Protein AF-A0A9Q9HU73-F1 (afdb_monomer)

Solvent-accessible surface area (backbone atoms only — not comparable to full-atom values): 5818 Å² total; per-residue (Å²): 136,82,80,84,64,76,61,43,82,41,45,34,35,42,29,37,82,49,97,88,50,75,41,69,56,79,69,79,36,79,28,36,37,28,70,61,87,70,54,75,70,42,54,52,32,47,76,69,58,24,48,38,33,39,40,39,35,47,40,91,76,54,70,100,77,59,59,83,24,36,38,30,29,74,83,79,72,46,52,28,42,32,73,43,78,40,74,32,82,94,53,53,26,31,40,28,38,25,33,37,65,63,129

Structure (mmCIF, N/CA/C/O backbone):
data_AF-A0A9Q9HU73-F1
#
_entry.id   AF-A0A9Q9HU73-F1
#
loop_
_atom_site.group_PDB
_atom_site.id
_atom_site.type_symbol
_atom_site.label_atom_id
_atom_site.label_alt_id
_atom_site.label_comp_id
_atom_site.label_asym_id
_atom_site.label_entity_id
_atom_site.label_seq_id
_atom_site.pdbx_PDB_ins_code
_atom_site.Cartn_x
_atom_site.Cartn_y
_atom_site.Cartn_z
_atom_site.occupancy
_atom_site.B_iso_or_equiv
_atom_site.auth_seq_id
_atom_site.auth_comp_id
_atom_site.auth_asym_id
_atom_site.auth_atom_id
_atom_site.pdbx_PDB_model_num
ATOM 1 N N . MET A 1 1 ? -21.157 13.341 -14.352 1.00 37.81 1 MET A N 1
ATOM 2 C CA . MET A 1 1 ? -21.474 13.089 -12.928 1.00 37.81 1 MET A CA 1
ATOM 3 C C . MET A 1 1 ? -20.699 11.850 -12.494 1.00 37.81 1 MET A C 1
ATOM 5 O O . MET A 1 1 ? -21.163 10.740 -12.699 1.00 37.81 1 MET A O 1
ATOM 9 N N . SER A 1 2 ? -19.453 12.016 -12.040 1.00 43.31 2 SER A N 1
ATOM 10 C CA . SER A 1 2 ? -18.571 10.900 -11.680 1.00 43.31 2 SER A CA 1
ATOM 11 C C . SER A 1 2 ? -18.887 10.428 -10.261 1.00 43.31 2 SER A C 1
ATOM 13 O O . SER A 1 2 ? -18.707 11.162 -9.290 1.00 43.31 2 SER A O 1
ATOM 15 N N . GLY A 1 3 ? -19.399 9.202 -10.145 1.00 36.56 3 GLY A N 1
ATOM 16 C CA . GLY A 1 3 ? -19.616 8.550 -8.860 1.00 36.56 3 GLY A CA 1
ATOM 17 C C . GLY A 1 3 ? -18.305 8.495 -8.085 1.00 36.56 3 GLY A C 1
ATOM 18 O O . GLY A 1 3 ? -17.337 7.877 -8.528 1.00 36.56 3 GLY A O 1
ATOM 19 N N . ARG A 1 4 ? -18.270 9.166 -6.932 1.00 47.16 4 ARG A N 1
ATOM 20 C CA . ARG A 1 4 ? -17.213 9.045 -5.925 1.00 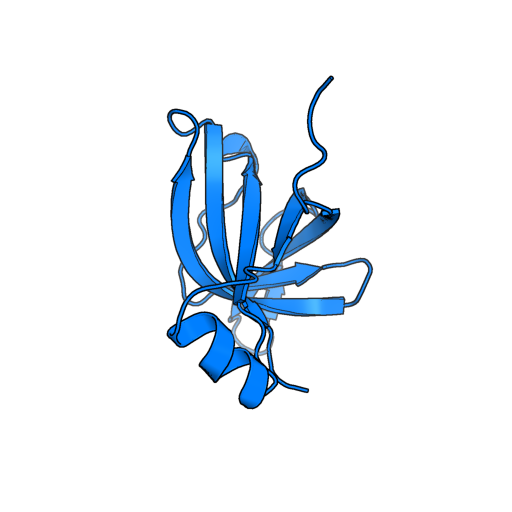47.16 4 ARG A CA 1
ATOM 21 C C . ARG A 1 4 ? -17.286 7.638 -5.318 1.00 47.16 4 ARG A C 1
ATOM 23 O O . ARG A 1 4 ? -17.778 7.459 -4.211 1.00 47.16 4 ARG A O 1
ATOM 30 N N . GLY A 1 5 ? -16.867 6.627 -6.083 1.00 50.75 5 GLY A N 1
ATOM 31 C CA . GLY A 1 5 ? -16.588 5.292 -5.554 1.00 50.75 5 GLY A CA 1
ATOM 32 C C . GLY A 1 5 ? -15.573 5.430 -4.424 1.00 50.75 5 GLY A C 1
ATOM 33 O O . GLY A 1 5 ? -14.710 6.297 -4.523 1.00 50.75 5 GLY A O 1
ATOM 34 N N . GLY A 1 6 ? -15.742 4.649 -3.353 1.00 77.38 6 GLY A N 1
ATOM 35 C CA . GLY A 1 6 ? -15.217 4.853 -1.991 1.00 77.38 6 GLY A CA 1
ATOM 36 C C . GLY A 1 6 ? -13.695 4.896 -1.800 1.00 77.38 6 GLY A C 1
ATOM 37 O O . GLY A 1 6 ? -13.173 4.196 -0.939 1.00 77.38 6 GLY A O 1
ATOM 38 N N . TRP A 1 7 ? -13.006 5.725 -2.577 1.00 85.94 7 TRP A N 1
ATOM 39 C CA . TRP A 1 7 ? -11.582 6.001 -2.527 1.00 85.94 7 TRP A CA 1
ATOM 40 C C . TRP A 1 7 ? -11.316 7.238 -1.666 1.00 85.94 7 TRP A C 1
ATOM 42 O O . TRP A 1 7 ? -11.887 8.304 -1.906 1.00 85.94 7 TRP A O 1
ATOM 52 N N . ARG A 1 8 ? -10.406 7.110 -0.702 1.00 91.12 8 ARG A N 1
ATOM 53 C CA . ARG A 1 8 ? -9.844 8.199 0.109 1.00 91.12 8 ARG A CA 1
ATOM 54 C C . ARG A 1 8 ? -8.402 8.456 -0.337 1.00 91.12 8 ARG A C 1
ATOM 56 O O . ARG A 1 8 ? -7.711 7.517 -0.715 1.00 91.12 8 ARG A O 1
ATOM 63 N N . LEU A 1 9 ? -7.950 9.708 -0.326 1.00 92.94 9 LEU A N 1
ATOM 64 C CA . LEU A 1 9 ? -6.530 10.025 -0.524 1.00 92.94 9 LEU A CA 1
ATOM 65 C C . LEU A 1 9 ? -5.771 9.819 0.787 1.00 92.94 9 LEU A C 1
ATOM 67 O O . LEU A 1 9 ? -6.270 10.219 1.837 1.00 92.94 9 LEU A O 1
ATOM 71 N N . ILE A 1 10 ? -4.585 9.222 0.709 1.00 93.19 10 ILE A N 1
ATOM 72 C CA . ILE A 1 10 ? -3.679 9.035 1.848 1.00 93.19 10 ILE A CA 1
ATOM 73 C C . ILE A 1 10 ? -2.264 9.466 1.475 1.00 93.19 10 ILE A C 1
ATOM 75 O O . ILE A 1 10 ? -1.899 9.432 0.294 1.00 93.19 10 ILE A O 1
ATOM 79 N N . SER A 1 11 ? -1.486 9.840 2.489 1.00 95.06 11 SER A N 1
ATOM 80 C CA . SER A 1 11 ? -0.036 9.982 2.367 1.00 95.06 11 SER A CA 1
ATOM 81 C C . SER A 1 11 ? 0.586 8.641 2.733 1.00 95.06 11 SER A C 1
ATOM 83 O O . SER A 1 11 ? 0.493 8.223 3.880 1.00 95.06 11 SER A O 1
ATOM 85 N N . CYS A 1 12 ? 1.131 7.924 1.758 1.00 93.25 12 CYS A N 1
ATOM 86 C CA . CYS A 1 12 ? 1.617 6.558 1.923 1.00 93.25 12 CYS A CA 1
ATOM 87 C C . CYS A 1 12 ? 3.151 6.522 1.945 1.00 93.25 12 CYS A C 1
ATOM 89 O O . CYS A 1 12 ? 3.799 7.028 1.026 1.00 93.25 12 CYS A O 1
ATOM 91 N N . GLY A 1 13 ? 3.717 5.881 2.968 1.00 94.75 13 GLY A N 1
ATOM 92 C CA . GLY A 1 13 ? 5.122 5.475 3.009 1.00 94.75 13 GLY A CA 1
ATOM 93 C C . GLY A 1 13 ? 5.258 3.975 2.762 1.00 94.75 13 GLY A C 1
ATOM 94 O O . GLY A 1 13 ? 4.478 3.187 3.296 1.00 94.75 13 GLY A O 1
ATOM 95 N N . PHE A 1 14 ? 6.237 3.580 1.950 1.00 94.19 14 PHE A N 1
ATOM 96 C CA . PHE A 1 14 ? 6.562 2.175 1.701 1.00 94.19 14 PHE A CA 1
ATOM 97 C C . PHE A 1 14 ? 7.702 1.755 2.619 1.00 94.19 14 PHE A C 1
ATOM 99 O O . PHE A 1 14 ? 8.787 2.328 2.553 1.00 94.19 14 PHE A O 1
ATOM 106 N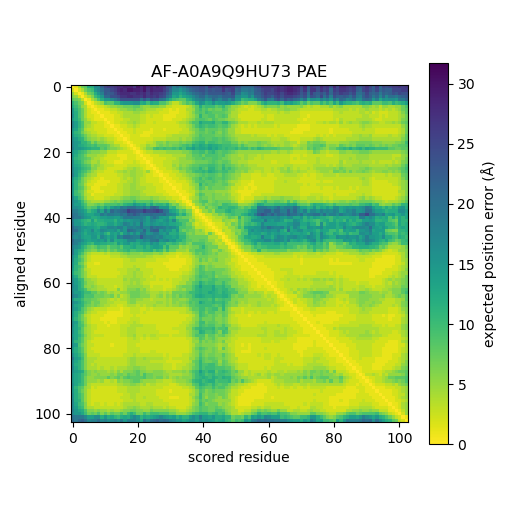 N . LEU A 1 15 ? 7.444 0.769 3.470 1.00 93.94 15 LEU A N 1
ATOM 107 C CA . LEU A 1 15 ? 8.363 0.313 4.501 1.00 93.94 15 LEU A CA 1
ATOM 108 C C . LEU A 1 15 ? 8.840 -1.105 4.186 1.00 93.94 15 LEU A C 1
ATOM 110 O O . LEU A 1 15 ? 8.025 -1.990 3.909 1.00 93.94 15 LEU A O 1
ATOM 114 N N . PHE A 1 16 ? 10.146 -1.322 4.274 1.00 93.50 16 PHE A N 1
ATOM 115 C CA . PHE A 1 16 ? 10.782 -2.630 4.164 1.00 93.50 16 PHE A CA 1
ATOM 116 C C . PHE A 1 16 ? 11.409 -3.034 5.494 1.00 93.50 16 PHE A C 1
ATOM 118 O O . PHE A 1 16 ? 11.748 -2.178 6.309 1.00 93.50 16 PHE A O 1
ATOM 125 N N . GLU A 1 17 ? 11.545 -4.336 5.717 1.00 92.06 17 GLU A N 1
ATOM 126 C CA . GLU A 1 17 ? 12.182 -4.874 6.915 1.00 92.06 17 GLU A CA 1
ATOM 127 C C . GLU A 1 17 ? 13.698 -4.632 6.838 1.00 92.06 17 GLU A C 1
ATOM 129 O O . GLU A 1 17 ? 14.371 -5.139 5.936 1.00 92.06 17 GLU A O 1
ATOM 134 N N . GLY A 1 18 ? 14.211 -3.776 7.726 1.00 89.88 18 GLY A N 1
ATOM 135 C CA . GLY A 1 18 ? 15.641 -3.553 7.926 1.00 89.88 18 GLY A CA 1
ATOM 136 C C . GLY A 1 18 ? 16.221 -4.496 8.983 1.00 89.88 18 GLY A C 1
ATOM 137 O O . GLY A 1 18 ? 15.536 -5.390 9.466 1.00 89.88 18 GLY A O 1
ATOM 138 N N . GLU A 1 19 ? 17.490 -4.292 9.343 1.00 87.62 19 GLU A N 1
ATOM 139 C CA . GLU A 1 19 ? 18.200 -5.150 10.311 1.00 87.62 19 GLU A CA 1
ATOM 140 C C . GLU A 1 19 ? 17.594 -5.079 11.723 1.00 87.62 19 GLU A C 1
ATOM 142 O O 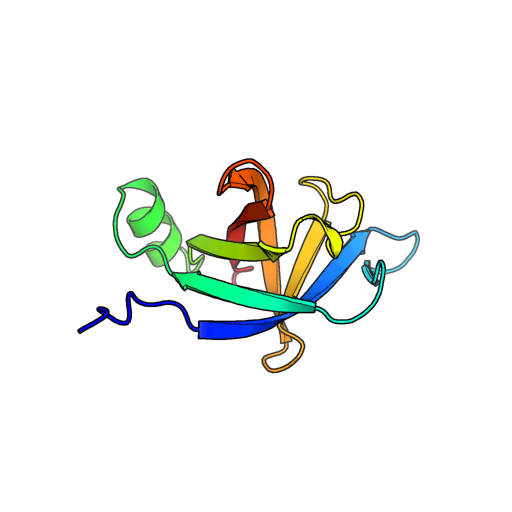. GLU A 1 19 ? 17.407 -6.114 12.357 1.00 87.62 19 GLU A O 1
ATOM 147 N N . ASP A 1 20 ? 17.215 -3.877 12.170 1.00 90.25 20 ASP A N 1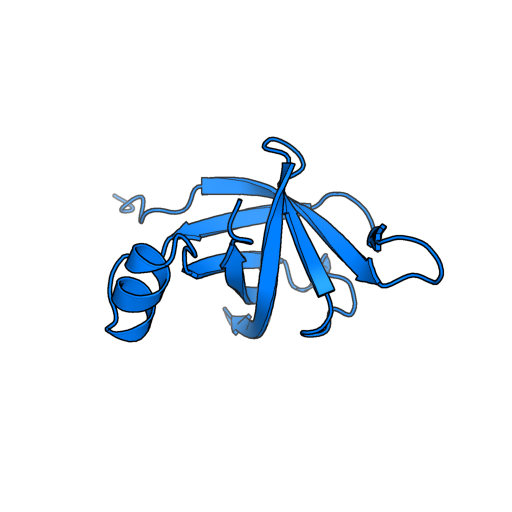
ATOM 148 C CA . ASP A 1 20 ? 16.668 -3.644 13.515 1.00 90.25 20 ASP A CA 1
ATOM 149 C C . ASP A 1 20 ? 15.236 -3.081 13.513 1.00 90.25 20 ASP A C 1
ATOM 151 O O . ASP A 1 20 ? 14.515 -3.208 14.502 1.00 90.25 20 ASP A O 1
ATOM 155 N N . ASP A 1 21 ? 14.818 -2.430 12.421 1.00 92.19 21 ASP A N 1
ATOM 156 C CA . ASP A 1 21 ? 13.507 -1.781 12.314 1.00 92.19 21 ASP A CA 1
ATOM 157 C C . ASP A 1 21 ? 13.061 -1.625 10.853 1.00 92.19 21 ASP A C 1
ATOM 159 O O . ASP A 1 21 ? 13.860 -1.691 9.914 1.00 92.19 21 ASP A O 1
ATOM 163 N N . TRP A 1 22 ? 11.772 -1.363 10.664 1.00 92.12 22 TRP A N 1
ATOM 164 C CA . TRP A 1 22 ? 11.170 -1.050 9.379 1.00 92.12 22 TRP A CA 1
ATOM 165 C C . TRP A 1 22 ? 11.647 0.298 8.849 1.00 92.12 22 TRP A C 1
ATOM 167 O O . TRP A 1 22 ? 11.377 1.351 9.422 1.00 92.12 22 TRP A O 1
ATOM 177 N N . GLN A 1 23 ? 12.292 0.270 7.690 1.00 92.88 23 GLN A N 1
ATOM 178 C CA . GLN A 1 23 ? 12.851 1.453 7.051 1.00 92.88 23 GLN A CA 1
ATOM 179 C C . GLN A 1 23 ? 11.985 1.899 5.880 1.00 92.88 23 GLN A C 1
ATOM 181 O O . GLN A 1 23 ? 11.462 1.084 5.120 1.00 92.88 23 GLN A O 1
ATOM 186 N N . GLN A 1 24 ? 11.840 3.212 5.709 1.00 92.56 24 GLN A N 1
ATOM 187 C CA . GLN A 1 24 ? 11.106 3.767 4.578 1.00 92.56 24 GLN A CA 1
ATOM 188 C C . GLN A 1 24 ? 11.979 3.795 3.328 1.00 92.56 24 GLN A C 1
ATOM 190 O O . GLN A 1 24 ? 13.056 4.389 3.318 1.00 92.56 24 GLN A O 1
ATOM 195 N N . GLN A 1 25 ? 11.468 3.218 2.242 1.00 92.00 25 GLN A N 1
ATOM 196 C CA . GLN A 1 25 ? 12.048 3.383 0.919 1.00 92.00 25 GLN A CA 1
ATOM 197 C C . GLN A 1 25 ? 11.369 4.542 0.184 1.00 92.00 25 GLN A C 1
ATOM 199 O O . GLN A 1 25 ? 10.177 4.495 -0.124 1.00 92.00 25 GLN A O 1
ATOM 204 N N . GLY A 1 26 ? 12.165 5.539 -0.200 1.00 88.31 26 GLY A N 1
ATOM 205 C CA . GLY A 1 26 ? 11.688 6.698 -0.953 1.00 88.31 26 GLY A CA 1
ATOM 206 C C . GLY A 1 26 ? 10.934 7.720 -0.096 1.00 88.31 26 GLY A C 1
ATOM 207 O O . GLY A 1 26 ? 10.940 7.668 1.131 1.00 88.31 26 GLY A O 1
ATOM 208 N N . GLY A 1 27 ? 10.321 8.701 -0.757 1.00 89.75 27 GLY A N 1
ATOM 209 C CA . GLY A 1 27 ? 9.533 9.741 -0.092 1.00 89.75 27 GLY A CA 1
ATOM 210 C C . GLY A 1 27 ? 8.075 9.343 0.123 1.00 89.75 27 GLY A C 1
ATOM 211 O O . GLY A 1 27 ? 7.618 8.313 -0.371 1.00 89.75 27 GLY A O 1
ATOM 212 N N . ASP A 1 28 ? 7.341 10.202 0.822 1.00 93.31 28 ASP A N 1
ATOM 213 C CA . ASP A 1 28 ? 5.896 10.063 0.983 1.00 93.31 28 ASP A CA 1
ATOM 214 C C . ASP A 1 28 ? 5.188 10.248 -0.362 1.00 93.31 28 ASP A C 1
ATOM 216 O O . ASP A 1 28 ? 5.465 11.184 -1.121 1.00 93.31 28 ASP A O 1
ATOM 220 N N . LEU A 1 29 ? 4.255 9.350 -0.663 1.00 93.44 29 LEU A N 1
ATOM 221 C CA . LEU A 1 29 ? 3.524 9.342 -1.921 1.00 93.44 29 LEU A CA 1
ATOM 222 C C . LEU A 1 29 ? 2.043 9.641 -1.693 1.00 93.44 29 LEU A C 1
ATOM 224 O O . LEU A 1 29 ? 1.456 9.302 -0.671 1.00 93.44 29 LEU A O 1
ATOM 228 N N . VAL A 1 30 ? 1.398 10.252 -2.685 1.00 94.44 30 VAL A N 1
ATOM 229 C CA . VAL A 1 30 ? -0.059 10.418 -2.669 1.00 94.44 30 VAL A CA 1
ATOM 230 C C . VAL A 1 30 ? -0.699 9.166 -3.265 1.00 94.44 30 VAL A C 1
ATOM 232 O O . VAL A 1 30 ? -0.651 8.946 -4.480 1.00 94.44 30 VAL A O 1
ATOM 235 N N . CYS A 1 31 ? -1.324 8.358 -2.411 1.00 94.00 31 CYS A N 1
ATOM 236 C CA . CYS A 1 31 ? -2.049 7.150 -2.797 1.00 94.00 31 CYS A CA 1
ATOM 237 C C . CYS A 1 31 ? -3.569 7.338 -2.688 1.00 94.00 31 CYS A C 1
ATOM 239 O O . CYS A 1 31 ? -4.071 8.255 -2.035 1.00 94.00 31 CYS A O 1
ATOM 241 N N . LYS A 1 32 ? -4.325 6.427 -3.309 1.00 93.56 32 LYS A N 1
ATOM 242 C CA . LYS A 1 32 ? -5.766 6.264 -3.074 1.00 93.56 32 LYS A CA 1
ATOM 243 C C . LYS A 1 32 ? -6.018 4.943 -2.364 1.00 93.56 32 LYS A C 1
ATOM 245 O O . LYS A 1 32 ? -5.567 3.922 -2.857 1.00 93.56 32 LYS A O 1
ATOM 250 N N . ILE A 1 33 ? -6.780 4.944 -1.281 1.00 92.56 33 ILE A N 1
ATOM 251 C CA . ILE A 1 33 ? -7.193 3.736 -0.559 1.00 92.56 33 ILE A CA 1
ATOM 252 C C . ILE A 1 33 ? -8.696 3.512 -0.702 1.00 92.56 33 ILE A C 1
ATOM 254 O O . ILE A 1 33 ? -9.473 4.459 -0.586 1.00 92.56 33 ILE A O 1
ATOM 258 N N . ALA A 1 34 ? -9.114 2.273 -0.930 1.00 90.25 34 ALA A N 1
ATOM 259 C CA . ALA A 1 34 ? -10.508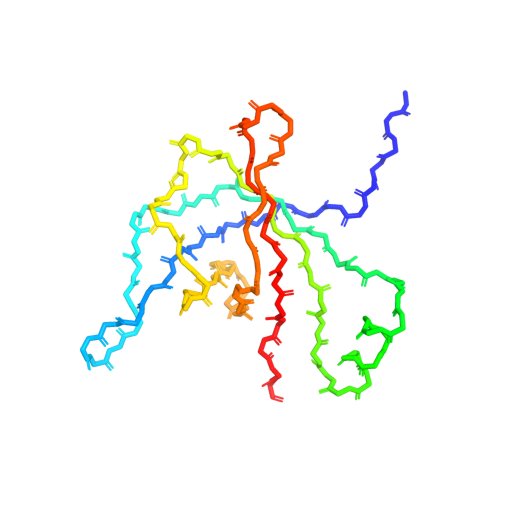 1.856 -0.862 1.00 90.25 34 ALA A CA 1
ATOM 260 C C . ALA A 1 34 ? -10.638 0.573 -0.041 1.00 90.25 34 ALA A C 1
ATOM 262 O O . ALA A 1 34 ? -9.940 -0.407 -0.288 1.00 90.25 34 ALA A O 1
ATOM 263 N N . TYR A 1 35 ? -11.569 0.568 0.910 1.00 85.25 35 TYR A N 1
ATOM 264 C CA . TYR A 1 35 ? -11.914 -0.633 1.665 1.00 85.25 35 TYR A CA 1
ATOM 265 C C . TYR A 1 35 ? -12.765 -1.550 0.799 1.00 85.25 35 TYR A C 1
ATOM 267 O O . TYR A 1 35 ? -13.779 -1.115 0.238 1.00 85.25 35 TYR A O 1
ATOM 275 N N . LEU A 1 36 ? -12.379 -2.821 0.718 1.00 81.44 36 LEU A N 1
ATOM 276 C CA . LEU A 1 36 ? -13.232 -3.826 0.107 1.00 81.44 36 LEU A CA 1
ATOM 277 C C . LEU A 1 36 ? -14.412 -4.082 1.047 1.00 81.44 36 LEU A C 1
ATOM 279 O O . LEU A 1 36 ? -14.252 -4.235 2.254 1.00 81.44 36 LEU A O 1
ATOM 283 N N . ARG A 1 37 ? -15.626 -4.062 0.492 1.00 71.00 37 ARG A N 1
ATOM 284 C CA . ARG A 1 37 ? -16.876 -4.197 1.261 1.00 71.00 37 ARG A CA 1
ATOM 285 C C . ARG A 1 37 ? -17.612 -5.511 0.997 1.00 71.00 37 ARG A C 1
ATOM 287 O O . ARG A 1 37 ? -18.677 -5.718 1.565 1.00 71.00 37 ARG A O 1
ATOM 294 N N . GLY A 1 38 ? -17.079 -6.370 0.129 1.00 62.69 38 GLY A N 1
ATOM 295 C CA . GLY A 1 38 ? -17.721 -7.619 -0.273 1.00 62.69 38 GLY A CA 1
ATOM 296 C C . GLY A 1 38 ? -16.717 -8.644 -0.795 1.00 62.69 38 GLY A C 1
ATOM 297 O O . GLY A 1 38 ? -15.647 -8.276 -1.277 1.00 62.69 38 GLY A O 1
ATOM 298 N N . GLY A 1 39 ? -17.086 -9.918 -0.667 1.00 63.81 39 GLY A N 1
ATOM 299 C CA . GLY A 1 39 ? -16.239 -11.095 -0.878 1.00 63.81 39 GLY A CA 1
ATOM 300 C C . GLY A 1 39 ? -16.184 -11.931 0.402 1.00 63.81 39 GLY A C 1
ATOM 301 O O . GLY A 1 39 ? -16.017 -11.373 1.481 1.00 63.81 39 GLY A O 1
ATOM 302 N N . GLU A 1 40 ? -16.345 -13.250 0.303 1.00 61.16 40 GLU A N 1
ATOM 303 C CA . GLU A 1 40 ? -16.410 -14.150 1.469 1.00 61.16 40 GLU A CA 1
ATOM 304 C C . GLU A 1 40 ? -15.161 -14.022 2.364 1.00 61.16 40 GLU A C 1
ATOM 306 O O . GLU A 1 40 ? -15.279 -13.833 3.572 1.00 61.16 40 GLU A O 1
ATOM 311 N N . ALA A 1 41 ? -13.974 -13.941 1.750 1.00 59.59 41 ALA A N 1
ATOM 312 C CA . ALA A 1 41 ? -12.704 -13.690 2.440 1.00 59.59 41 ALA A CA 1
ATOM 313 C C . ALA A 1 41 ? -12.602 -12.287 3.081 1.00 59.59 41 ALA A C 1
ATOM 315 O O . ALA A 1 41 ? -11.970 -12.122 4.120 1.00 59.59 41 ALA A O 1
ATOM 316 N N . VAL A 1 42 ? -13.248 -11.275 2.492 1.00 63.31 42 VAL A N 1
ATOM 317 C CA . VAL A 1 42 ? -13.273 -9.895 3.017 1.00 63.31 42 VAL A CA 1
ATOM 318 C C . VAL A 1 42 ? -14.200 -9.795 4.231 1.00 63.31 42 VAL A C 1
ATOM 320 O O . VAL A 1 42 ? -13.923 -9.054 5.171 1.00 63.31 42 VAL A O 1
ATOM 323 N N . ILE A 1 43 ? -15.302 -10.551 4.226 1.00 64.62 43 ILE A N 1
ATOM 324 C CA . ILE A 1 43 ? -16.237 -10.626 5.353 1.00 64.62 43 ILE A CA 1
ATOM 325 C C . ILE A 1 43 ? -15.601 -11.397 6.515 1.00 64.62 43 ILE A C 1
ATOM 327 O O . ILE A 1 43 ? -15.686 -10.929 7.647 1.00 64.62 43 ILE A O 1
ATOM 331 N N . ALA A 1 44 ? -14.921 -12.515 6.236 1.00 58.97 44 ALA A N 1
ATOM 332 C CA . ALA A 1 44 ? -14.204 -13.299 7.242 1.00 58.97 44 ALA A CA 1
ATOM 333 C C . ALA A 1 44 ? -13.098 -12.481 7.935 1.00 58.97 44 ALA A C 1
ATOM 335 O O . ALA A 1 44 ? -13.109 -12.365 9.157 1.00 58.97 44 ALA A O 1
ATOM 336 N N . GLY A 1 45 ? -12.230 -11.805 7.169 1.00 59.09 45 GLY A N 1
ATOM 337 C CA . GLY A 1 45 ? -11.175 -10.959 7.746 1.00 59.09 45 GLY A CA 1
ATOM 338 C C . GLY A 1 45 ? -11.728 -9.833 8.625 1.00 59.09 45 GLY A C 1
ATOM 339 O O . GLY A 1 45 ? -11.178 -9.530 9.680 1.00 59.09 45 GLY A O 1
ATOM 340 N N . ARG A 1 46 ? -12.882 -9.261 8.260 1.00 63.50 46 ARG A N 1
ATOM 341 C CA . ARG A 1 46 ? -13.534 -8.221 9.065 1.00 63.50 46 ARG A CA 1
ATOM 342 C C . ARG A 1 46 ? -14.014 -8.729 10.426 1.00 63.50 46 ARG A C 1
ATOM 344 O O . ARG A 1 46 ? -13.992 -7.961 11.385 1.00 63.50 46 ARG A O 1
ATOM 351 N N . ILE A 1 47 ? -14.450 -9.987 10.512 1.00 63.19 47 ILE A N 1
ATOM 352 C CA . ILE A 1 47 ? -14.834 -10.629 11.782 1.00 63.19 47 ILE A CA 1
ATOM 353 C C . ILE A 1 47 ? -13.603 -10.800 12.685 1.00 63.19 47 ILE A C 1
ATOM 355 O O . ILE A 1 47 ? -13.711 -10.662 13.899 1.00 63.19 47 ILE A O 1
ATOM 359 N N . GLU A 1 48 ? -12.432 -11.007 12.088 1.00 61.41 48 GLU A N 1
ATOM 360 C CA . GLU A 1 48 ? -11.136 -11.127 12.769 1.00 61.41 48 GLU A CA 1
ATOM 361 C C . GLU A 1 48 ? -10.452 -9.767 13.033 1.00 61.41 48 GLU A C 1
ATOM 363 O O . GLU A 1 48 ? -9.310 -9.724 13.480 1.00 61.41 48 GLU A O 1
ATOM 368 N N . GLY A 1 49 ? -11.123 -8.641 12.751 1.00 70.44 49 GLY A N 1
ATOM 369 C CA . GLY A 1 49 ? -10.564 -7.293 12.932 1.00 70.44 49 GLY A CA 1
ATOM 370 C C . GLY A 1 49 ? -9.575 -6.852 11.843 1.00 70.44 49 GLY A C 1
ATOM 371 O O . GLY A 1 49 ? -9.027 -5.755 11.917 1.00 70.44 49 GLY A O 1
ATOM 372 N N . GLN A 1 50 ? -9.376 -7.659 10.799 1.00 78.56 50 GLN A N 1
ATOM 373 C CA . GLN A 1 50 ? -8.466 -7.387 9.688 1.00 78.56 50 GLN A CA 1
ATOM 374 C C . GLN A 1 50 ? -9.241 -6.922 8.449 1.00 78.56 50 GLN A C 1
ATOM 376 O O . GLN A 1 50 ? -9.924 -7.690 7.771 1.00 78.56 50 GLN A O 1
ATOM 381 N N . ASN A 1 51 ? -9.117 -5.645 8.097 1.00 81.88 51 ASN A N 1
ATOM 382 C CA . ASN A 1 51 ? -9.798 -5.081 6.939 1.00 81.88 51 ASN A CA 1
ATOM 383 C C . ASN A 1 51 ? -8.948 -5.231 5.673 1.00 81.88 51 ASN A C 1
ATOM 385 O O . ASN A 1 51 ? -7.817 -4.747 5.600 1.00 81.88 51 ASN A O 1
ATOM 389 N N . THR A 1 52 ? -9.513 -5.847 4.632 1.00 87.94 52 THR A N 1
ATOM 390 C CA . THR A 1 52 ? -8.883 -5.873 3.306 1.00 87.94 52 THR A CA 1
ATOM 391 C C . THR A 1 52 ? -9.107 -4.548 2.580 1.00 87.94 52 THR A C 1
ATOM 393 O O . THR A 1 52 ? -10.238 -4.070 2.433 1.00 87.94 52 THR A O 1
ATOM 396 N N . VAL A 1 53 ? -8.024 -3.963 2.079 1.00 90.75 53 VAL A N 1
ATOM 397 C CA . VAL A 1 53 ? -8.030 -2.684 1.366 1.00 90.75 53 VAL A CA 1
ATOM 398 C C . VAL A 1 53 ? -7.289 -2.795 0.042 1.00 90.75 53 VAL A C 1
ATOM 400 O O . VAL A 1 53 ? -6.395 -3.621 -0.126 1.00 90.75 53 VAL A O 1
ATOM 403 N N . VAL A 1 54 ? -7.645 -1.928 -0.900 1.00 92.44 54 VAL A N 1
ATOM 404 C CA . VAL A 1 54 ? -6.870 -1.698 -2.119 1.00 92.44 54 VAL A CA 1
ATOM 405 C C . VAL A 1 54 ? -6.236 -0.321 -2.031 1.00 92.44 54 VAL A C 1
ATOM 407 O O . VAL A 1 54 ? -6.945 0.677 -1.889 1.00 92.44 54 VAL A O 1
ATOM 410 N N . ILE A 1 55 ? -4.911 -0.261 -2.139 1.00 94.06 55 ILE A N 1
ATOM 411 C CA . ILE A 1 55 ? -4.141 0.980 -2.205 1.00 94.06 55 ILE A CA 1
ATOM 412 C C . ILE A 1 55 ? -3.599 1.133 -3.625 1.00 94.06 55 ILE A C 1
ATOM 414 O O . ILE A 1 55 ? -2.814 0.323 -4.100 1.00 94.06 55 ILE A O 1
ATOM 418 N N . ARG A 1 56 ? -4.019 2.187 -4.319 1.00 94.69 56 ARG A N 1
ATOM 419 C CA . ARG A 1 56 ? -3.585 2.529 -5.673 1.00 94.69 56 ARG A CA 1
ATOM 420 C C . ARG A 1 56 ? -2.540 3.638 -5.629 1.00 94.69 56 ARG A C 1
ATOM 422 O O . ARG A 1 56 ? -2.839 4.745 -5.173 1.00 94.69 56 ARG A O 1
ATOM 429 N N . ALA A 1 57 ? -1.366 3.373 -6.193 1.00 94.38 57 ALA A N 1
ATOM 430 C CA . ALA A 1 57 ? -0.255 4.321 -6.299 1.00 94.38 57 ALA A CA 1
ATOM 431 C C . ALA A 1 57 ? 0.209 4.488 -7.757 1.00 94.38 57 ALA A C 1
ATOM 433 O O . ALA A 1 57 ? -0.047 3.632 -8.605 1.00 94.38 57 ALA A O 1
ATOM 434 N N . ARG A 1 58 ? 0.870 5.607 -8.085 1.00 94.50 58 ARG A N 1
ATOM 435 C CA . ARG A 1 58 ? 1.444 5.833 -9.426 1.00 94.50 58 ARG A CA 1
ATOM 436 C C . ARG A 1 58 ? 2.674 4.955 -9.613 1.00 94.50 58 ARG A C 1
ATOM 438 O O . ARG A 1 58 ? 3.632 5.111 -8.868 1.00 94.50 58 ARG A O 1
ATOM 445 N N . ALA A 1 59 ? 2.690 4.123 -10.653 1.00 92.56 59 ALA A N 1
ATOM 446 C CA . ALA A 1 59 ? 3.794 3.193 -10.904 1.00 92.56 59 ALA A CA 1
ATOM 447 C C . ALA A 1 59 ? 5.153 3.903 -11.029 1.00 92.56 59 ALA A C 1
ATOM 449 O O . ALA A 1 59 ? 6.159 3.396 -10.560 1.00 92.56 59 ALA A O 1
ATOM 450 N N . SER A 1 60 ? 5.167 5.113 -11.596 1.00 92.62 60 SER A N 1
ATOM 451 C CA . SER A 1 60 ? 6.381 5.922 -11.762 1.00 92.62 60 SER A CA 1
ATOM 452 C C . SER A 1 60 ? 6.980 6.453 -10.457 1.00 92.62 60 SER A C 1
ATOM 454 O O . SER A 1 60 ? 8.102 6.940 -10.474 1.00 92.62 60 SER A O 1
ATOM 456 N N . ALA A 1 61 ? 6.208 6.467 -9.370 1.00 91.06 61 ALA A N 1
ATOM 457 C CA . ALA A 1 61 ? 6.632 7.006 -8.080 1.00 91.06 61 ALA A CA 1
ATOM 458 C C . ALA A 1 61 ? 6.888 5.903 -7.045 1.00 91.06 61 ALA A C 1
ATOM 460 O O . ALA A 1 61 ? 7.535 6.146 -6.034 1.00 91.06 61 ALA A O 1
ATOM 461 N N . VAL A 1 62 ? 6.365 4.704 -7.297 1.00 90.31 62 VAL A N 1
ATOM 462 C CA . VAL A 1 62 ? 6.479 3.551 -6.410 1.00 90.31 62 VAL A CA 1
ATOM 463 C C . VAL A 1 62 ? 7.885 2.949 -6.540 1.00 90.31 62 VAL A C 1
ATOM 465 O O . VAL A 1 62 ? 8.326 2.704 -7.666 1.00 90.31 62 VAL A O 1
ATOM 468 N N . PRO A 1 63 ? 8.599 2.702 -5.426 1.00 86.81 63 PRO A N 1
ATOM 469 C CA . PRO A 1 63 ? 9.891 2.019 -5.462 1.00 86.81 63 PRO A CA 1
ATOM 470 C C . PRO A 1 63 ? 9.736 0.542 -5.865 1.00 86.81 63 PRO A C 1
ATOM 472 O O . PRO A 1 63 ? 8.635 0.053 -6.106 1.00 86.81 63 PRO A O 1
ATOM 475 N N . GLN A 1 64 ? 10.831 -0.214 -5.939 1.00 86.69 64 GLN A N 1
ATOM 476 C CA . GLN A 1 64 ? 10.733 -1.663 -6.125 1.00 86.69 64 GLN A CA 1
ATOM 477 C C . GLN A 1 64 ? 10.165 -2.313 -4.850 1.00 86.69 64 GLN A C 1
ATOM 479 O O . GLN A 1 64 ? 10.899 -2.615 -3.918 1.00 86.69 64 GLN A O 1
ATOM 484 N N . VAL A 1 65 ? 8.846 -2.494 -4.810 1.00 86.88 65 VAL A N 1
ATOM 485 C CA . VAL A 1 65 ? 8.107 -3.026 -3.657 1.00 86.88 65 VAL A CA 1
ATOM 486 C C . VAL A 1 65 ? 7.880 -4.530 -3.816 1.00 86.88 65 VAL A C 1
ATOM 488 O O . VAL A 1 65 ? 7.530 -4.995 -4.902 1.00 86.88 65 VAL A O 1
ATOM 491 N N . THR A 1 66 ? 8.027 -5.290 -2.728 1.00 88.38 66 TH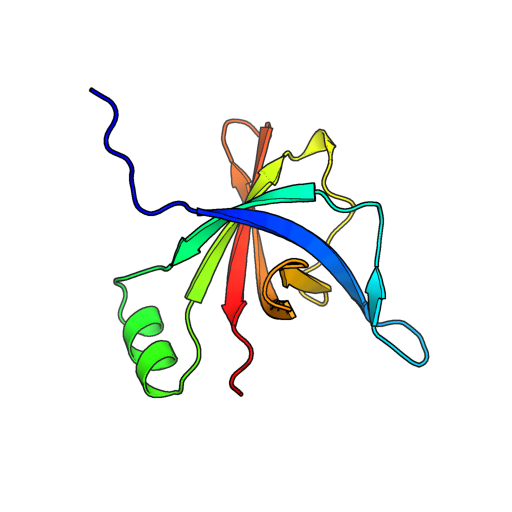R A N 1
ATOM 492 C CA . THR A 1 66 ? 7.690 -6.724 -2.668 1.00 88.38 66 THR A CA 1
ATOM 493 C C . THR A 1 66 ? 6.551 -6.982 -1.674 1.00 88.38 66 THR A C 1
ATOM 495 O O . THR A 1 66 ? 6.148 -6.096 -0.928 1.00 88.38 66 THR A O 1
ATOM 498 N N . THR A 1 67 ? 6.006 -8.201 -1.643 1.00 89.50 67 THR A N 1
ATOM 499 C CA . THR A 1 67 ? 4.932 -8.595 -0.705 1.00 89.50 67 THR A CA 1
ATOM 500 C C . THR A 1 67 ? 5.396 -8.754 0.745 1.00 89.50 67 THR A C 1
ATOM 502 O O . THR A 1 67 ? 4.576 -8.986 1.623 1.00 89.50 67 THR A O 1
ATOM 505 N N . HIS A 1 68 ? 6.697 -8.642 1.015 1.00 89.25 68 HIS A N 1
ATOM 506 C CA . HIS A 1 68 ? 7.228 -8.608 2.382 1.00 89.25 68 HIS A CA 1
ATOM 507 C C . HIS A 1 68 ? 7.186 -7.200 2.984 1.00 89.25 68 HIS A C 1
ATOM 509 O O . HIS A 1 68 ? 7.503 -7.013 4.151 1.00 89.25 68 HIS A O 1
ATOM 515 N N . TRP A 1 69 ? 6.825 -6.197 2.184 1.00 94.44 69 TRP A N 1
ATOM 516 C CA . TRP A 1 69 ? 6.790 -4.807 2.609 1.00 94.44 69 TRP A CA 1
ATOM 517 C C . TRP A 1 69 ? 5.424 -4.445 3.191 1.00 94.44 69 TRP A C 1
ATOM 519 O O . TRP A 1 69 ? 4.409 -5.108 2.948 1.00 94.44 69 TRP A O 1
ATOM 529 N N . ARG A 1 70 ? 5.391 -3.333 3.923 1.00 94.56 70 ARG A N 1
ATOM 530 C CA . ARG A 1 70 ? 4.164 -2.741 4.458 1.00 94.56 70 ARG A CA 1
ATOM 531 C C . ARG A 1 70 ? 3.997 -1.306 3.971 1.00 94.56 70 ARG A C 1
ATOM 533 O O . ARG A 1 70 ? 4.966 -0.630 3.628 1.00 94.56 70 ARG A O 1
ATOM 540 N N . ILE A 1 71 ? 2.752 -0.853 3.911 1.00 94.69 71 ILE A N 1
ATOM 541 C CA . ILE A 1 71 ? 2.389 0.529 3.595 1.00 94.69 71 ILE A CA 1
ATOM 542 C C . ILE A 1 71 ? 1.886 1.179 4.874 1.00 94.69 71 ILE A C 1
ATOM 544 O O . ILE A 1 71 ? 0.998 0.640 5.524 1.00 94.69 71 ILE A O 1
ATOM 548 N N . GLU A 1 72 ? 2.418 2.347 5.202 1.00 95.12 72 GLU A N 1
ATOM 549 C CA . GLU A 1 72 ? 1.950 3.167 6.316 1.00 95.12 72 GLU A CA 1
ATOM 550 C C . GLU A 1 72 ? 1.204 4.391 5.783 1.00 95.12 72 GLU A C 1
ATOM 552 O O . GLU A 1 72 ? 1.728 5.113 4.931 1.00 95.12 72 GLU A O 1
ATOM 557 N N . ASP A 1 73 ? -0.005 4.647 6.288 1.00 94.12 73 ASP A N 1
ATOM 558 C CA . ASP A 1 73 ? -0.644 5.957 6.134 1.00 94.12 73 ASP A CA 1
ATOM 559 C C . ASP A 1 73 ? -0.008 6.932 7.129 1.00 94.12 73 ASP A C 1
ATOM 561 O O . ASP A 1 73 ? -0.295 6.882 8.319 1.00 94.12 73 ASP A O 1
ATOM 565 N N . LYS A 1 74 ? 0.826 7.855 6.649 1.00 93.19 74 LYS A N 1
ATOM 566 C CA . LYS A 1 74 ? 1.556 8.822 7.483 1.00 93.19 74 LYS A CA 1
ATOM 567 C C . LYS A 1 74 ? 0.654 9.786 8.249 1.00 93.19 74 LYS A C 1
ATOM 569 O O . LYS A 1 74 ? 1.115 10.438 9.179 1.00 93.19 74 LYS A O 1
ATOM 574 N N . VAL A 1 75 ? -0.617 9.902 7.859 1.00 90.12 75 VAL A N 1
ATOM 575 C CA . VAL A 1 75 ? -1.582 10.764 8.550 1.00 90.12 75 VAL A CA 1
ATOM 576 C C . VAL A 1 75 ? -2.203 10.045 9.743 1.00 90.12 75 VAL A C 1
ATOM 578 O O . VAL A 1 75 ? -2.338 10.640 10.807 1.00 90.12 75 VAL A O 1
ATOM 581 N N . THR A 1 76 ? -2.611 8.787 9.568 1.00 89.94 76 THR A N 1
ATOM 582 C CA . THR A 1 76 ? -3.320 8.018 10.607 1.00 89.94 76 THR A CA 1
ATOM 583 C C . THR A 1 76 ? -2.430 7.019 11.340 1.00 89.94 76 THR A C 1
ATOM 585 O O . THR A 1 76 ? -2.893 6.417 12.297 1.00 89.94 76 THR A O 1
ATOM 588 N N . GLN A 1 77 ? -1.186 6.838 10.889 1.00 90.81 77 GLN A N 1
ATOM 589 C CA . GLN A 1 77 ? -0.226 5.830 11.359 1.00 90.81 77 GLN A CA 1
ATOM 590 C C . GLN A 1 77 ? -0.739 4.385 11.237 1.00 90.81 77 GLN A C 1
ATOM 592 O O . GLN A 1 77 ? -0.302 3.487 11.947 1.00 90.81 77 GLN A O 1
ATOM 597 N N . GLU A 1 78 ? -1.670 4.153 10.309 1.00 91.44 78 GLU A N 1
ATOM 598 C CA . GLU A 1 78 ? -2.243 2.829 10.055 1.00 91.44 78 GLU A CA 1
ATOM 599 C C . GLU A 1 78 ? -1.310 2.010 9.162 1.00 91.44 78 GLU A C 1
ATOM 601 O O . GLU A 1 78 ? -0.858 2.500 8.118 1.00 91.44 78 GLU A O 1
ATOM 606 N N . ILE A 1 79 ? -1.075 0.753 9.542 1.00 93.06 79 ILE A N 1
ATOM 607 C CA . ILE A 1 79 ? -0.191 -0.172 8.832 1.00 93.06 79 ILE A CA 1
ATOM 608 C C . ILE A 1 79 ? -1.001 -1.164 7.996 1.00 93.06 79 ILE A C 1
ATOM 610 O O . ILE A 1 79 ? -1.935 -1.820 8.462 1.00 93.06 79 ILE A O 1
ATOM 614 N N . TYR A 1 80 ? -0.596 -1.306 6.736 1.00 93.56 80 TYR A N 1
ATOM 615 C CA . TYR A 1 80 ? -1.208 -2.192 5.758 1.00 93.56 80 TYR A CA 1
ATOM 616 C C . TYR A 1 80 ? -0.165 -3.148 5.175 1.00 93.56 80 TYR A C 1
ATOM 618 O O . TYR A 1 80 ? 0.731 -2.744 4.434 1.00 93.56 80 TYR A O 1
ATOM 626 N N . LEU A 1 81 ? -0.308 -4.438 5.463 1.00 94.06 81 LEU A N 1
ATOM 627 C CA . LEU A 1 81 ? 0.561 -5.495 4.947 1.00 94.06 81 LEU A CA 1
ATOM 628 C C . LEU A 1 81 ? 0.234 -5.777 3.481 1.00 94.06 81 LEU A C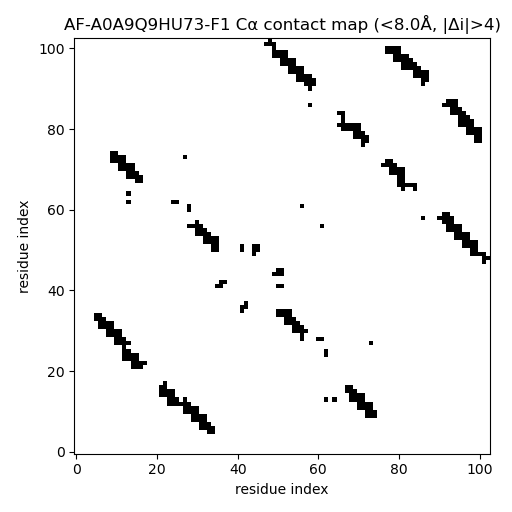 1
ATOM 630 O O . LEU A 1 81 ? -0.923 -6.059 3.152 1.00 94.06 81 LEU A O 1
ATOM 634 N N . ILE A 1 82 ? 1.235 -5.739 2.601 1.00 93.81 82 ILE A N 1
ATOM 635 C CA . ILE A 1 82 ? 1.035 -5.958 1.165 1.00 93.81 82 ILE A CA 1
ATOM 636 C C . ILE A 1 82 ? 0.867 -7.454 0.893 1.00 93.81 82 ILE A C 1
ATOM 638 O O . ILE A 1 82 ? 1.752 -8.253 1.170 1.00 93.81 82 ILE A O 1
ATOM 642 N N . LYS A 1 83 ? -0.262 -7.852 0.304 1.00 92.81 83 LYS A N 1
ATOM 643 C CA . LYS A 1 83 ? -0.530 -9.248 -0.086 1.00 92.81 83 LYS A CA 1
ATOM 644 C C . LYS A 1 83 ? -0.312 -9.487 -1.574 1.00 92.81 83 LYS A C 1
ATOM 646 O O . LYS A 1 83 ? 0.091 -10.574 -1.972 1.00 92.81 83 LYS A O 1
ATOM 651 N N . SER A 1 84 ? -0.560 -8.477 -2.402 1.00 92.25 84 SER A N 1
ATOM 652 C CA . SER A 1 84 ? -0.276 -8.526 -3.836 1.00 92.25 84 SER A CA 1
ATOM 653 C C . SER A 1 84 ? -0.100 -7.126 -4.415 1.00 92.25 84 SER A C 1
ATOM 655 O O . SER A 1 84 ? -0.622 -6.152 -3.871 1.00 92.25 84 SER A O 1
ATOM 657 N N . ALA A 1 85 ? 0.624 -7.032 -5.530 1.00 92.62 85 ALA A N 1
ATOM 658 C CA . ALA A 1 85 ? 0.825 -5.807 -6.294 1.00 92.62 85 ALA A CA 1
ATOM 659 C C . ALA A 1 85 ? 0.507 -6.085 -7.767 1.00 92.62 85 ALA A C 1
ATOM 661 O O . ALA A 1 85 ? 1.172 -6.903 -8.403 1.00 92.62 85 ALA A O 1
ATOM 662 N N . LEU A 1 86 ? -0.523 -5.433 -8.307 1.00 91.62 86 LEU A N 1
ATOM 663 C CA . LEU A 1 86 ? -0.996 -5.658 -9.672 1.00 91.62 86 LEU A CA 1
ATOM 664 C C . LEU A 1 86 ? -0.894 -4.368 -10.496 1.00 91.62 86 LEU A C 1
ATOM 666 O O . LEU A 1 86 ? -1.456 -3.346 -10.097 1.00 91.62 86 LEU A O 1
ATOM 670 N N . PRO A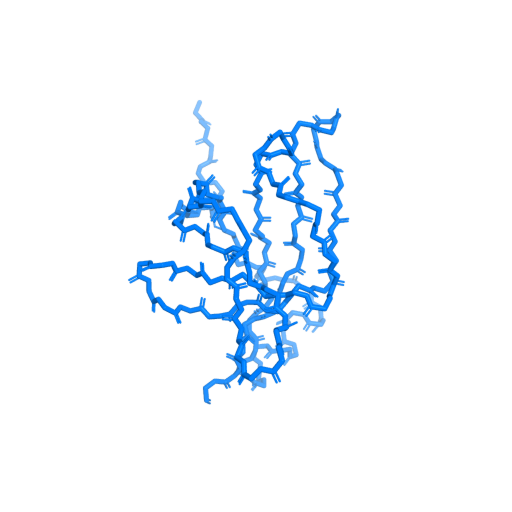 1 87 ? -0.215 -4.369 -11.656 1.00 91.25 87 PRO A N 1
ATOM 671 C CA . PRO A 1 87 ? -0.219 -3.213 -12.540 1.00 91.25 87 PRO A CA 1
ATOM 672 C C . PRO A 1 87 ? -1.627 -2.965 -13.102 1.00 91.25 87 PRO A C 1
ATOM 674 O O . PRO A 1 87 ? -2.336 -3.885 -13.503 1.00 91.25 87 PRO A O 1
ATOM 677 N N . SER A 1 88 ? -2.021 -1.697 -13.157 1.00 89.31 88 SER A N 1
ATOM 678 C CA . SER A 1 88 ? -3.364 -1.233 -13.512 1.00 89.31 88 SER A CA 1
ATOM 679 C C . SER A 1 88 ? -3.286 -0.032 -14.460 1.00 89.31 88 SER A C 1
ATOM 681 O O . SER A 1 88 ? -2.257 0.643 -14.541 1.00 89.31 88 SER A O 1
ATOM 683 N N . ASP A 1 89 ? -4.358 0.220 -15.219 1.00 89.31 89 ASP A N 1
ATOM 684 C CA . ASP A 1 89 ? -4.434 1.271 -16.257 1.00 89.31 89 ASP A CA 1
ATOM 685 C C . ASP A 1 89 ? -3.200 1.281 -17.183 1.00 89.31 89 ASP A C 1
ATOM 687 O O . ASP A 1 89 ? -2.427 2.241 -17.237 1.00 89.31 89 ASP A O 1
ATOM 691 N N . ARG A 1 90 ? -2.972 0.155 -17.876 1.00 90.56 90 ARG A N 1
ATOM 692 C CA . ARG A 1 90 ? -1.815 -0.048 -18.771 1.00 90.56 90 ARG A CA 1
ATOM 693 C C . ARG A 1 90 ? -0.458 0.221 -18.093 1.00 90.56 90 ARG A C 1
ATOM 695 O O . ARG A 1 90 ? 0.456 0.739 -18.725 1.00 90.56 90 ARG A O 1
ATOM 702 N N . GLY A 1 91 ? -0.342 -0.101 -16.803 1.00 87.56 91 GLY A N 1
ATOM 703 C CA . GLY A 1 91 ? 0.891 0.058 -16.025 1.00 87.56 91 GLY A CA 1
ATOM 704 C C . GLY A 1 91 ? 1.138 1.473 -15.496 1.00 87.56 91 GLY A C 1
ATOM 705 O O . GLY A 1 91 ? 2.208 1.740 -14.963 1.00 87.56 91 GLY A O 1
ATOM 706 N N . ARG A 1 92 ? 0.174 2.397 -15.611 1.00 92.94 92 ARG A N 1
ATOM 707 C CA . ARG A 1 92 ? 0.293 3.745 -15.018 1.00 92.94 92 ARG A CA 1
ATOM 708 C C . ARG A 1 92 ? 0.155 3.736 -13.501 1.00 92.94 92 ARG A C 1
ATOM 710 O O . ARG A 1 92 ? 0.676 4.630 -12.826 1.00 92.94 92 ARG A O 1
ATOM 717 N N . TYR A 1 93 ? -0.567 2.756 -12.975 1.00 93.50 93 TYR A N 1
ATOM 718 C CA . TYR A 1 93 ? -0.792 2.578 -11.550 1.00 93.50 93 TYR A CA 1
ATOM 719 C C . TYR A 1 93 ? -0.425 1.163 -11.124 1.00 93.50 93 TYR A C 1
ATOM 721 O O . TYR A 1 93 ? -0.407 0.244 -11.940 1.00 93.50 93 TYR A O 1
ATOM 729 N N . ILE A 1 94 ? -0.166 1.008 -9.834 1.00 93.75 94 ILE A N 1
ATOM 730 C CA . ILE A 1 94 ? -0.056 -0.285 -9.171 1.00 93.75 94 ILE A CA 1
ATOM 731 C C . ILE A 1 94 ? -1.158 -0.327 -8.117 1.00 93.75 94 ILE A C 1
ATOM 733 O O . ILE A 1 94 ? -1.275 0.593 -7.303 1.00 93.75 94 ILE A O 1
ATOM 737 N N . ASP A 1 95 ? -1.982 -1.367 -8.190 1.00 93.94 95 ASP A N 1
ATOM 738 C CA . ASP A 1 95 ? -3.018 -1.691 -7.222 1.00 93.94 95 ASP A CA 1
ATOM 739 C C . ASP A 1 95 ? -2.450 -2.708 -6.236 1.00 93.94 95 ASP A C 1
ATOM 741 O O . ASP A 1 95 ? -2.205 -3.867 -6.576 1.00 93.94 95 ASP A O 1
ATOM 745 N N . PHE A 1 96 ? -2.223 -2.253 -5.011 1.00 93.75 96 PHE A N 1
ATOM 746 C CA . PHE A 1 96 ? -1.796 -3.084 -3.903 1.00 93.75 96 PHE A CA 1
ATOM 747 C C . PHE A 1 96 ? -3.019 -3.614 -3.172 1.00 93.75 96 PHE A C 1
ATOM 749 O O . PHE A 1 96 ? -3.817 -2.829 -2.658 1.00 93.75 96 PHE A O 1
ATOM 756 N N . THR A 1 97 ? -3.171 -4.934 -3.115 1.00 93.44 97 THR A N 1
ATOM 757 C CA . THR A 1 97 ? -4.127 -5.542 -2.186 1.00 93.44 97 THR A CA 1
ATOM 758 C C . THR A 1 97 ? -3.421 -5.692 -0.858 1.00 93.44 97 THR A C 1
ATOM 760 O O . THR A 1 97 ? -2.412 -6.396 -0.772 1.00 93.44 97 THR A O 1
ATOM 763 N N . CYS A 1 98 ? -3.944 -5.029 0.165 1.00 92.38 98 CYS A N 1
ATOM 764 C CA . CYS A 1 98 ? -3.356 -5.025 1.490 1.00 92.38 98 CYS A CA 1
ATOM 765 C C . CYS A 1 98 ? -4.363 -5.466 2.545 1.00 92.38 98 CYS A C 1
ATOM 767 O O . CYS A 1 98 ? -5.579 -5.435 2.345 1.00 92.38 98 CYS A O 1
ATOM 769 N N . GLN A 1 99 ? -3.831 -5.848 3.693 1.00 91.25 99 GLN A N 1
ATOM 770 C CA . GLN A 1 99 ? -4.601 -6.183 4.878 1.00 91.25 99 GLN A CA 1
ATOM 771 C C . GLN A 1 99 ? -4.150 -5.276 6.016 1.00 91.25 99 GLN A C 1
ATOM 773 O O . GLN A 1 99 ? -2.945 -5.117 6.207 1.00 91.25 99 GLN A O 1
ATOM 778 N N . SER A 1 100 ? -5.092 -4.659 6.731 1.00 89.44 100 SER A N 1
ATOM 779 C CA . SER A 1 100 ? -4.744 -3.911 7.940 1.00 89.44 100 SER A CA 1
ATOM 780 C C . SER A 1 100 ? -4.188 -4.864 8.993 1.00 89.44 100 SER A C 1
ATOM 782 O O . SER A 1 100 ? -4.680 -5.987 9.143 1.00 89.44 100 SER A O 1
ATOM 784 N N . GLU A 1 101 ? -3.167 -4.415 9.710 1.00 82.31 101 GLU A N 1
ATOM 785 C CA . GLU A 1 101 ? -2.706 -5.105 10.909 1.00 82.31 101 GLU A CA 1
ATOM 786 C C . GLU A 1 101 ? -3.815 -5.036 11.973 1.00 82.31 101 GLU A C 1
ATOM 788 O O . GLU A 1 101 ? -4.458 -3.998 12.138 1.00 82.31 101 GLU A O 1
ATOM 793 N N . ALA A 1 102 ? -4.125 -6.161 12.622 1.00 63.00 102 ALA A N 1
ATOM 794 C CA . ALA A 1 102 ? -5.086 -6.158 13.722 1.00 63.00 102 ALA A CA 1
ATOM 795 C C . ALA A 1 102 ? -4.420 -5.494 14.933 1.00 63.00 102 ALA A C 1
ATOM 797 O O . ALA A 1 102 ? -3.328 -5.909 15.320 1.00 63.00 102 ALA A O 1
ATOM 798 N N . THR A 1 103 ? -5.059 -4.458 15.481 1.00 51.78 103 THR A N 1
ATOM 799 C CA . THR A 1 103 ? -4.670 -3.846 16.763 1.00 51.78 103 THR A CA 1
ATOM 800 C C . THR A 1 103 ? -4.982 -4.775 17.927 1.00 51.78 103 THR A C 1
ATOM 802 O O . THR A 1 103 ? -6.055 -5.421 17.885 1.00 51.78 103 THR A O 1
#

Sequence (103 aa):
MSGRGGWRLISCGFLFEGEDDWQQQGGDLVCKIAYLRGGEAVIAGRIEGQNTVVIRARASAVPQVTTHWRIEDKVTQEIYLIKSALPSDRGRYIDFTCQSEAT

Secondary structure (DSSP, 8-st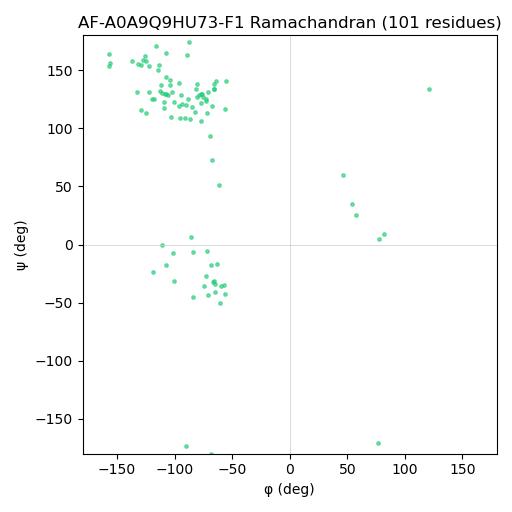ate):
-----SEEEEEEEEEEE-SSSEEEEEEEEEEEEEE---SHHHHHHHHTT--EEEEEEETTT--S--TT-EEEETTTTEEEEEEEEEEETTTTEEEEEEEEPP-

pLDDT: mean 84.63, std 14.28, range [36.56, 95.12]

Foldseek 3Di:
DDPPQAKDWFFKFKWADDPPDTDTDAGTFTKIKDWDDDDPVQVVCVVVQKTKMKIKGFLVRDDPDDQRIWMARPVVRWIWRFPDWDQPPPNRIIITTTITDHD

Radius of gyration: 13.62 Å; Cα contacts (8 Å, |Δi|>4): 221; chains: 1; bounding box: 40×27×36 Å

Nearest PDB structures (foldseek):
  9b42-assembly1_F  TM=5.420E-01  e=2.564E-01  Pseudomonas virus Pa193

Mean predicted aligned error: 6.39 Å